Protein AF-A0A7C4YQD6-F1 (afdb_monomer_lite)

Sequence (51 aa):
MQLTRAGVSAGCLSIPVRYVHSPSEMVDYSDVQNSVKLLTALLRVKIDLGK

Secondary structure (DSSP, 8-state):
---S-TTS--------EESTTSSS-EE-HHHHHHHHHHHHHHHHSPPP---

Structure (mmCIF, N/CA/C/O backbone):
data_AF-A0A7C4YQD6-F1
#
_entry.id   AF-A0A7C4YQD6-F1
#
loop_
_atom_site.group_PDB
_atom_site.id
_atom_site.type_symbol
_atom_site.label_atom_id
_atom_site.label_alt_id
_atom_site.label_comp_id
_atom_site.label_asym_id
_atom_site.label_entity_id
_atom_site.label_seq_id
_atom_site.pdbx_PDB_ins_code
_atom_site.Cartn_x
_atom_site.Cartn_y
_atom_site.Cartn_z
_atom_site.occupancy
_atom_site.B_iso_or_equiv
_atom_site.auth_seq_id
_atom_site.auth_comp_id
_atom_site.auth_asym_id
_atom_site.auth_atom_id
_atom_site.pdbx_PDB_model_num
ATOM 1 N N . MET A 1 1 ? 4.130 11.360 8.044 1.00 76.69 1 MET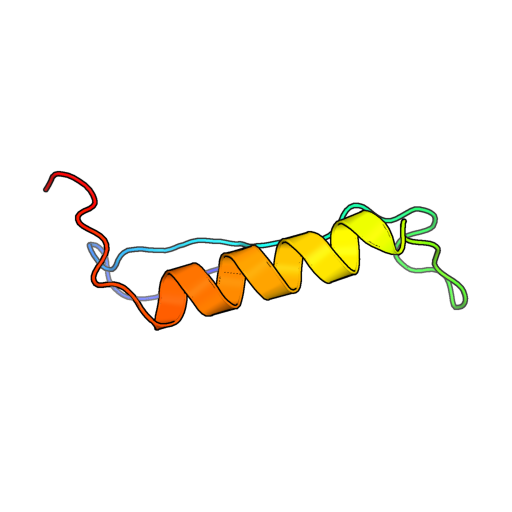 A N 1
ATOM 2 C CA . MET A 1 1 ? 3.982 10.451 9.203 1.00 76.69 1 MET A CA 1
ATOM 3 C C . MET A 1 1 ? 2.694 10.828 9.917 1.00 76.69 1 MET A C 1
ATOM 5 O O . MET A 1 1 ? 2.419 12.019 10.005 1.00 76.69 1 MET A O 1
ATOM 9 N N . GLN A 1 2 ? 1.874 9.871 10.357 1.00 82.56 2 GLN A N 1
ATOM 10 C CA . GLN A 1 2 ? 0.726 10.208 11.200 1.00 82.56 2 GLN A CA 1
ATOM 11 C C . GLN A 1 2 ? 1.258 10.696 12.554 1.00 82.56 2 GLN A C 1
ATOM 13 O O . GLN A 1 2 ? 1.835 9.919 13.304 1.00 82.56 2 GLN A O 1
ATOM 18 N N . LEU A 1 3 ? 1.118 11.997 12.816 1.00 78.12 3 LEU A N 1
ATOM 19 C CA . LEU A 1 3 ? 1.741 12.704 13.946 1.00 78.12 3 LEU A CA 1
ATOM 20 C C . LEU A 1 3 ? 0.708 13.217 14.966 1.00 78.12 3 LEU A C 1
ATOM 22 O O . LEU A 1 3 ? 1.026 14.023 15.836 1.00 78.12 3 LEU A O 1
ATOM 26 N N . THR A 1 4 ? -0.551 12.791 14.852 1.00 77.56 4 THR A N 1
ATOM 27 C CA . THR A 1 4 ? -1.652 13.260 15.702 1.00 77.56 4 THR A CA 1
ATOM 28 C C . THR A 1 4 ? -1.853 12.373 16.933 1.00 77.56 4 THR A C 1
ATOM 30 O O . THR A 1 4 ? -1.618 11.172 16.864 1.00 77.56 4 THR A O 1
ATOM 33 N N . ARG A 1 5 ? -2.332 12.996 18.023 1.00 74.12 5 ARG A N 1
ATOM 34 C CA . ARG A 1 5 ? -2.857 12.466 19.306 1.00 74.12 5 ARG A CA 1
ATOM 35 C C . ARG A 1 5 ? -2.711 10.949 19.542 1.00 74.12 5 ARG A C 1
ATOM 37 O O . ARG A 1 5 ? -3.323 10.135 18.854 1.00 74.12 5 ARG A O 1
ATOM 44 N N . ALA A 1 6 ? -1.966 10.590 20.591 1.00 80.31 6 ALA A N 1
ATOM 45 C CA . ALA A 1 6 ? -1.781 9.205 21.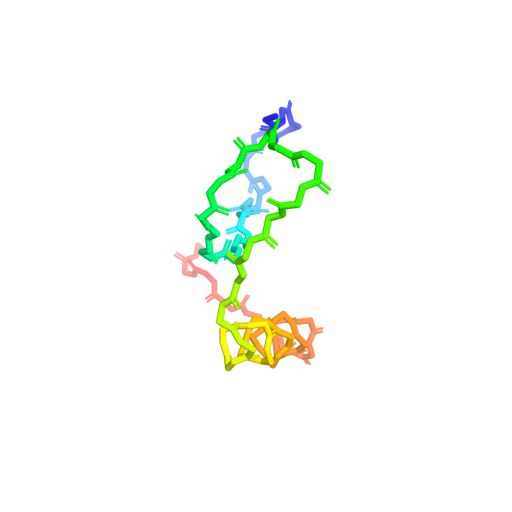016 1.00 80.31 6 ALA A CA 1
ATOM 46 C C . ALA A 1 6 ? -3.125 8.484 21.235 1.00 80.31 6 ALA A C 1
ATOM 48 O O . ALA A 1 6 ? -4.074 9.062 21.764 1.00 80.31 6 ALA A O 1
ATOM 49 N N . GLY A 1 7 ? -3.188 7.214 20.830 1.00 80.00 7 GLY A N 1
ATOM 50 C CA . GLY A 1 7 ? -4.354 6.347 21.027 1.00 80.00 7 GLY A CA 1
ATOM 51 C C . GLY A 1 7 ? -5.310 6.248 19.835 1.00 80.00 7 GLY A C 1
ATOM 52 O O . GLY A 1 7 ? -6.065 5.278 19.775 1.00 80.00 7 GLY A O 1
ATOM 53 N N . VAL A 1 8 ? -5.243 7.162 18.859 1.00 84.38 8 VAL A N 1
ATOM 54 C CA . VAL A 1 8 ? -6.046 7.072 17.627 1.00 84.38 8 VAL A CA 1
ATOM 55 C C . VAL A 1 8 ? -5.4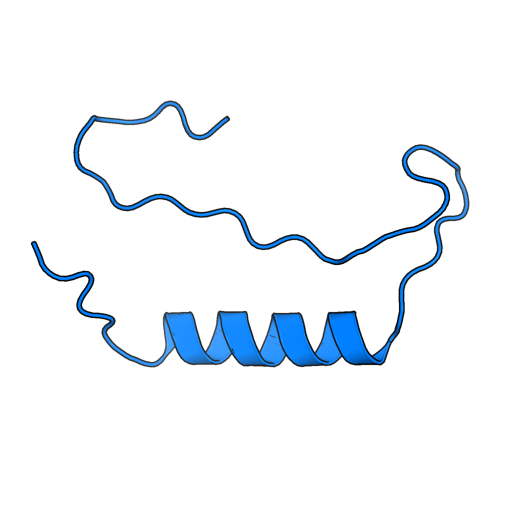67 5.999 16.705 1.00 84.38 8 VAL A C 1
ATOM 57 O O . VAL A 1 8 ? -4.286 6.043 16.361 1.00 84.38 8 VAL A O 1
ATOM 60 N N . SER A 1 9 ? -6.297 5.034 16.304 1.00 84.56 9 SER A N 1
ATOM 61 C CA . SER A 1 9 ? -5.895 3.975 15.376 1.00 84.56 9 SER A CA 1
ATOM 62 C C . SER A 1 9 ? -5.441 4.562 14.040 1.00 84.56 9 SER A C 1
ATOM 64 O O . SER A 1 9 ? -6.088 5.435 13.466 1.00 84.56 9 SER A O 1
ATOM 66 N N . ALA A 1 10 ? -4.290 4.085 13.587 1.00 88.19 10 ALA A N 1
ATOM 67 C CA . ALA A 1 10 ? -3.477 4.649 12.525 1.00 88.19 10 ALA A CA 1
ATOM 68 C C . ALA A 1 10 ? -3.091 3.541 11.555 1.00 88.19 10 ALA A C 1
ATOM 70 O O . ALA A 1 10 ? -2.720 2.457 12.004 1.00 88.19 10 ALA A O 1
ATOM 71 N N . GLY A 1 11 ? -3.105 3.804 10.255 1.00 87.50 11 GLY A N 1
ATOM 72 C CA . GLY A 1 11 ? -2.668 2.819 9.274 1.00 87.50 11 GLY A CA 1
ATOM 73 C C . GLY A 1 11 ? -2.292 3.461 7.952 1.00 87.50 11 GLY A C 1
ATOM 74 O O . GLY A 1 11 ? -2.789 4.529 7.602 1.00 87.50 11 GLY A O 1
ATOM 75 N N . CYS A 1 12 ? -1.403 2.799 7.222 1.00 93.00 12 CYS A N 1
ATOM 76 C CA . CYS A 1 12 ? -1.066 3.151 5.852 1.00 93.00 12 CYS A CA 1
ATOM 77 C C . CYS A 1 12 ? -1.482 1.993 4.946 1.00 93.00 12 CYS A C 1
ATOM 79 O O . CYS A 1 12 ? -1.179 0.840 5.251 1.00 93.00 12 CYS A O 1
ATOM 81 N N . LEU A 1 13 ? -2.154 2.309 3.841 1.00 95.56 13 LEU A N 1
ATOM 82 C CA . LEU A 1 13 ? -2.385 1.384 2.741 1.00 95.56 13 LEU A CA 1
ATOM 83 C C . LEU A 1 13 ? -1.594 1.893 1.539 1.00 95.56 13 LEU A C 1
ATOM 85 O O . LEU A 1 13 ? -1.898 2.959 1.007 1.00 95.56 13 LEU A O 1
ATOM 89 N N . SER A 1 14 ? -0.583 1.140 1.125 1.00 96.06 14 SER A N 1
ATOM 90 C CA . SER A 1 14 ? 0.224 1.429 -0.058 1.00 96.06 14 SER A CA 1
ATOM 91 C C . SER A 1 14 ? 0.041 0.343 -1.115 1.00 96.06 14 SER A C 1
ATOM 93 O O . SER A 1 14 ? -0.298 -0.798 -0.802 1.00 96.06 14 SER A O 1
ATOM 95 N N . ILE A 1 15 ? 0.265 0.717 -2.373 1.00 97.75 15 ILE A N 1
ATOM 96 C CA . ILE A 1 15 ? 0.249 -0.193 -3.521 1.00 97.75 15 ILE A CA 1
ATOM 97 C C . ILE A 1 15 ? 1.711 -0.447 -3.915 1.00 97.75 15 ILE A C 1
ATOM 99 O O . ILE A 1 15 ? 2.462 0.526 -4.040 1.00 97.75 15 ILE A O 1
ATOM 103 N N . PRO A 1 16 ? 2.148 -1.708 -4.086 1.00 97.25 16 PRO A N 1
ATOM 104 C CA . PRO A 1 16 ? 3.488 -2.013 -4.573 1.00 97.25 16 PRO A CA 1
ATOM 105 C C . PRO A 1 16 ? 3.753 -1.353 -5.929 1.00 97.25 16 PRO A C 1
ATOM 107 O O . PRO A 1 16 ? 2.940 -1.436 -6.848 1.00 97.25 16 PRO A O 1
ATOM 110 N N . VAL A 1 17 ? 4.910 -0.706 -6.057 1.00 97.81 17 VAL A N 1
ATOM 111 C CA . VAL A 1 17 ? 5.270 0.078 -7.242 1.00 97.81 17 VAL A CA 1
ATOM 112 C C . VAL A 1 17 ? 6.732 -0.139 -7.620 1.00 97.81 17 VAL A C 1
ATOM 114 O O . VAL A 1 17 ? 7.596 -0.309 -6.756 1.00 97.81 17 VAL A O 1
ATOM 117 N N . ARG A 1 18 ? 7.020 -0.130 -8.923 1.00 98.00 18 ARG A N 1
ATOM 118 C CA . ARG A 1 18 ? 8.377 -0.067 -9.482 1.00 98.00 18 ARG A CA 1
ATOM 119 C C . ARG A 1 18 ? 8.662 1.334 -10.012 1.00 98.00 18 ARG A C 1
ATOM 121 O O . ARG A 1 18 ? 7.769 1.985 -10.546 1.00 98.00 18 ARG A O 1
ATOM 128 N N . TYR A 1 19 ? 9.933 1.732 -9.930 1.00 97.38 19 TYR A N 1
ATOM 129 C CA . TYR A 1 19 ? 10.438 3.037 -10.379 1.00 97.38 19 TYR A CA 1
ATOM 130 C C . TYR A 1 19 ? 9.882 4.229 -9.593 1.00 97.38 19 TYR A C 1
ATOM 132 O O . TYR A 1 19 ? 9.665 5.292 -10.164 1.00 97.38 19 TYR A O 1
ATOM 140 N N . VAL A 1 20 ? 9.689 4.063 -8.279 1.00 96.44 20 VAL A N 1
ATOM 141 C CA . VAL A 1 20 ? 9.251 5.154 -7.397 1.00 96.44 20 VAL A CA 1
ATOM 142 C C . VAL A 1 20 ? 10.120 6.402 -7.595 1.00 96.44 20 VAL A C 1
ATOM 144 O O . VAL A 1 20 ? 11.347 6.299 -7.674 1.00 96.44 20 VAL A O 1
ATOM 147 N N . HIS A 1 21 ? 9.482 7.568 -7.692 1.00 96.75 21 HIS A N 1
ATOM 148 C CA . HIS A 1 21 ? 10.091 8.869 -8.000 1.00 96.75 21 HIS A CA 1
ATOM 149 C C . HIS A 1 21 ? 10.561 9.064 -9.451 1.00 96.75 21 HIS A C 1
ATOM 151 O O . HIS A 1 21 ? 11.308 10.003 -9.731 1.00 96.75 21 HIS A O 1
ATOM 157 N N . SER A 1 22 ? 10.110 8.228 -10.386 1.00 97.69 22 SER A N 1
ATOM 158 C CA . SER A 1 22 ? 10.323 8.444 -11.825 1.00 97.69 22 SER A CA 1
ATOM 159 C C . SER A 1 22 ? 9.076 9.061 -12.477 1.00 97.69 22 SER A C 1
ATOM 161 O O . SER A 1 22 ? 7.967 8.803 -12.018 1.00 97.69 22 SER A O 1
ATOM 163 N N . PRO A 1 23 ? 9.197 9.822 -13.587 1.00 97.25 23 PRO A N 1
ATOM 164 C CA . PRO A 1 23 ? 8.032 10.351 -14.315 1.00 97.25 23 PRO A CA 1
ATOM 165 C C . PRO A 1 23 ? 7.071 9.272 -14.835 1.00 97.25 23 PRO A C 1
ATOM 167 O O . PRO A 1 23 ? 5.921 9.557 -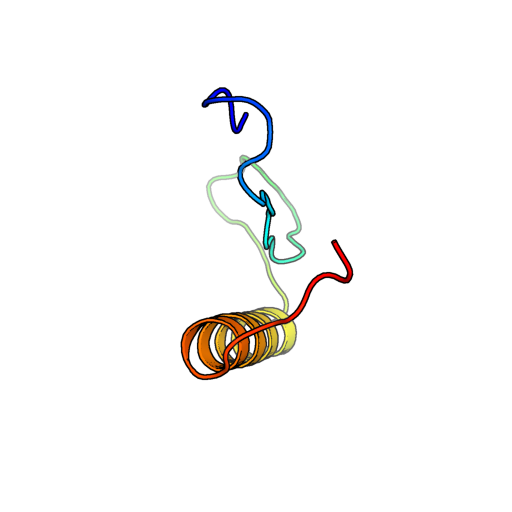15.158 1.00 97.25 23 PRO A O 1
ATOM 170 N N . SER A 1 24 ? 7.551 8.035 -14.959 1.00 96.69 24 SER A N 1
ATOM 171 C CA . SER A 1 24 ? 6.749 6.867 -15.301 1.00 96.69 24 SER A CA 1
ATOM 172 C C . SER A 1 24 ? 7.009 5.771 -14.276 1.00 96.69 24 SER A C 1
ATOM 174 O O . SER A 1 24 ? 8.113 5.235 -14.200 1.00 96.69 24 SER A O 1
ATOM 176 N N . GLU A 1 25 ? 5.979 5.453 -13.499 1.00 97.94 25 GLU A N 1
ATOM 177 C CA . GLU A 1 25 ? 5.983 4.385 -12.500 1.00 97.94 25 GLU A CA 1
ATOM 178 C C . GLU A 1 25 ? 5.101 3.223 -12.974 1.00 97.94 25 GLU A C 1
ATOM 180 O O . GLU A 1 25 ? 4.234 3.393 -13.835 1.00 97.94 25 GLU A O 1
ATOM 185 N N . MET A 1 26 ? 5.321 2.027 -12.429 1.00 98.31 26 MET A N 1
ATOM 186 C CA . MET A 1 26 ? 4.580 0.827 -12.824 1.00 98.31 26 MET A CA 1
ATOM 187 C C . MET A 1 26 ? 4.040 0.092 -11.603 1.00 98.31 26 MET A C 1
ATOM 189 O O . MET A 1 26 ? 4.783 -0.203 -10.668 1.00 98.31 26 MET A O 1
ATOM 193 N N . VAL A 1 27 ? 2.757 -0.248 -11.649 1.00 98.06 27 VAL A N 1
ATOM 194 C CA . VAL A 1 27 ? 2.038 -1.010 -10.622 1.00 98.06 27 VAL A CA 1
ATOM 195 C C . VAL A 1 27 ? 1.361 -2.219 -11.259 1.00 98.06 27 VAL A C 1
ATOM 197 O O . VAL A 1 27 ? 1.065 -2.203 -12.456 1.00 98.06 27 VAL A O 1
ATOM 200 N N . ASP A 1 28 ? 1.092 -3.254 -10.468 1.00 98.38 28 ASP A N 1
ATOM 201 C CA . ASP A 1 28 ? 0.204 -4.331 -10.901 1.00 98.38 28 ASP A CA 1
ATOM 202 C C . ASP A 1 28 ? -1.252 -3.853 -10.807 1.00 98.38 28 ASP A C 1
ATOM 204 O O . ASP A 1 28 ? -1.700 -3.340 -9.778 1.00 98.38 28 ASP A O 1
ATOM 208 N N . TYR A 1 29 ? -2.012 -4.004 -11.891 1.00 98.38 29 TYR A N 1
ATOM 209 C CA . TYR A 1 29 ? -3.406 -3.566 -11.921 1.00 98.38 29 TYR A CA 1
ATOM 210 C C . TYR A 1 29 ? -4.279 -4.312 -10.900 1.00 98.38 29 TYR A C 1
ATOM 212 O O . TYR A 1 29 ? -5.199 -3.729 -10.320 1.00 98.38 29 TYR A O 1
ATOM 220 N N . SER A 1 30 ? -3.979 -5.584 -10.636 1.00 98.56 30 SER A N 1
ATOM 221 C CA . SER A 1 30 ? -4.698 -6.383 -9.646 1.00 98.56 30 SER A CA 1
ATOM 222 C C . SER A 1 30 ? -4.456 -5.884 -8.218 1.00 98.56 30 SER A C 1
ATOM 224 O O . SER A 1 30 ? -5.407 -5.835 -7.433 1.00 98.56 30 SER A O 1
ATOM 226 N N . ASP A 1 31 ? -3.246 -5.413 -7.901 1.00 98.38 31 ASP A N 1
ATOM 227 C CA . ASP A 1 31 ? -2.939 -4.800 -6.605 1.00 98.38 31 ASP A CA 1
ATOM 228 C C . ASP A 1 31 ? -3.751 -3.518 -6.407 1.00 98.38 31 ASP A C 1
ATOM 230 O O . ASP A 1 31 ? -4.387 -3.354 -5.367 1.00 98.38 31 ASP A O 1
ATOM 234 N N . VAL A 1 32 ? -3.849 -2.662 -7.433 1.00 98.25 32 VAL A N 1
ATOM 235 C CA . VAL A 1 32 ? -4.699 -1.456 -7.388 1.00 98.25 32 VAL A CA 1
ATOM 236 C C . VAL A 1 32 ? -6.152 -1.826 -7.082 1.00 98.25 32 VAL A C 1
ATOM 238 O O . VAL A 1 32 ? -6.766 -1.274 -6.163 1.00 98.25 32 VAL A O 1
ATOM 241 N N . GLN A 1 33 ? -6.714 -2.783 -7.823 1.00 98.62 33 GLN A N 1
ATOM 242 C CA . GLN A 1 33 ? -8.100 -3.211 -7.630 1.00 98.62 33 GLN A CA 1
ATOM 243 C C . GLN A 1 33 ? -8.335 -3.806 -6.236 1.00 98.62 33 GLN A C 1
ATOM 245 O O . GLN A 1 33 ? -9.370 -3.545 -5.615 1.00 98.62 33 GLN A O 1
ATOM 250 N N . ASN A 1 34 ? -7.396 -4.599 -5.725 1.00 98.38 34 ASN A N 1
ATOM 251 C CA . ASN A 1 34 ? -7.513 -5.214 -4.408 1.00 98.38 34 ASN A CA 1
ATOM 252 C C . ASN A 1 34 ? -7.332 -4.195 -3.275 1.00 98.38 34 ASN A C 1
ATOM 254 O O . ASN A 1 34 ? -8.072 -4.266 -2.292 1.00 98.38 34 ASN A O 1
ATOM 258 N N . SER A 1 35 ? -6.469 -3.188 -3.432 1.00 98.31 35 SER A N 1
ATOM 259 C CA . SER A 1 35 ? -6.373 -2.063 -2.495 1.00 98.31 35 SER A CA 1
ATOM 260 C C . SER A 1 35 ? -7.679 -1.268 -2.420 1.00 98.31 35 SER A C 1
ATOM 262 O O . SER A 1 35 ? -8.120 -0.929 -1.321 1.00 98.31 35 SER A O 1
ATOM 264 N N . VAL A 1 36 ? -8.361 -1.037 -3.550 1.00 97.94 36 VAL A N 1
ATOM 265 C CA . VAL A 1 36 ? -9.689 -0.391 -3.566 1.00 97.94 36 VAL A CA 1
ATOM 266 C C . VAL A 1 36 ? -10.726 -1.230 -2.818 1.00 97.94 36 VAL A C 1
ATOM 268 O O . VAL A 1 36 ? -11.480 -0.689 -2.002 1.00 97.94 36 VAL A O 1
ATOM 271 N N . LYS A 1 37 ? -10.763 -2.550 -3.053 1.00 97.50 37 LYS A N 1
ATOM 272 C CA . LYS A 1 37 ? -11.667 -3.464 -2.332 1.00 97.50 37 LYS A CA 1
ATOM 273 C C . LYS A 1 37 ? -11.400 -3.429 -0.828 1.00 97.50 37 LYS A C 1
ATOM 275 O O . LYS A 1 37 ? -12.348 -3.287 -0.058 1.00 97.50 37 LYS A O 1
ATOM 280 N N . LEU A 1 38 ? -10.132 -3.510 -0.423 1.00 96.00 38 LEU A N 1
ATOM 281 C CA . LEU A 1 38 ? -9.719 -3.488 0.978 1.00 96.00 38 LEU A CA 1
ATOM 282 C C . LEU A 1 38 ? -10.129 -2.181 1.661 1.00 96.00 38 LEU A C 1
ATOM 284 O O . LEU A 1 38 ? -10.792 -2.223 2.695 1.00 96.00 38 LEU A O 1
ATOM 288 N N . LEU A 1 39 ? -9.803 -1.029 1.066 1.00 96.38 39 LEU A N 1
ATOM 289 C CA . LEU A 1 39 ? -10.161 0.278 1.622 1.00 96.38 39 LEU A CA 1
ATOM 290 C C . LEU A 1 39 ? -11.679 0.439 1.737 1.00 96.38 39 LEU A C 1
ATOM 292 O O . LEU A 1 39 ? -12.190 0.888 2.759 1.00 96.38 39 LEU A O 1
ATOM 296 N N . THR A 1 40 ? -12.416 0.031 0.708 1.00 97.31 40 THR A N 1
ATOM 297 C CA . THR A 1 40 ? -13.877 0.140 0.707 1.00 97.31 40 THR A CA 1
ATOM 298 C C . THR A 1 40 ? -14.509 -0.768 1.763 1.00 97.31 40 THR A C 1
ATOM 300 O O . THR A 1 40 ? -15.451 -0.354 2.436 1.00 97.31 40 THR A O 1
ATOM 303 N N . ALA A 1 41 ? -14.001 -1.990 1.942 1.00 95.06 41 ALA A N 1
ATOM 304 C CA . ALA A 1 41 ? -14.453 -2.886 3.004 1.00 95.06 41 ALA A CA 1
ATOM 305 C C . ALA A 1 41 ? -14.165 -2.297 4.395 1.00 95.06 41 ALA A C 1
ATOM 307 O O . ALA A 1 41 ? -15.049 -2.307 5.252 1.00 95.06 41 ALA A O 1
ATOM 308 N N . LEU A 1 42 ? -12.976 -1.710 4.576 1.00 93.38 42 LEU A N 1
ATOM 309 C CA . LEU A 1 42 ? -12.541 -1.062 5.815 1.00 93.38 42 LEU A CA 1
ATOM 310 C C . LEU A 1 42 ? -13.479 0.083 6.220 1.00 93.38 42 LEU A C 1
ATOM 312 O O . LEU A 1 42 ? -13.832 0.213 7.386 1.00 93.38 42 LEU A O 1
ATOM 316 N N . LEU A 1 43 ? -13.938 0.878 5.252 1.00 93.25 43 LEU A N 1
ATOM 317 C CA . LEU A 1 43 ? -14.846 2.003 5.499 1.00 93.25 43 LEU A CA 1
ATOM 318 C C . LEU A 1 43 ? -16.310 1.591 5.718 1.00 93.25 43 LEU A C 1
ATOM 320 O O . LEU A 1 43 ? -17.075 2.350 6.309 1.00 93.25 43 LEU A O 1
ATOM 324 N N . ARG A 1 44 ? -16.729 0.424 5.216 1.00 95.88 44 ARG A N 1
ATOM 325 C CA . ARG A 1 44 ? -18.130 -0.033 5.280 1.00 95.88 44 ARG A CA 1
ATOM 326 C C . ARG A 1 44 ? -18.462 -0.821 6.537 1.00 95.88 44 ARG A C 1
ATOM 328 O O . ARG A 1 44 ? -19.628 -0.888 6.915 1.00 95.88 44 ARG A O 1
ATOM 335 N N . VAL A 1 45 ? -17.468 -1.450 7.153 1.00 90.88 45 VAL A N 1
ATOM 336 C CA . VAL A 1 45 ? -17.660 -2.325 8.309 1.00 90.88 45 VAL A CA 1
ATOM 337 C C . VAL A 1 45 ? -16.985 -1.698 9.517 1.00 90.88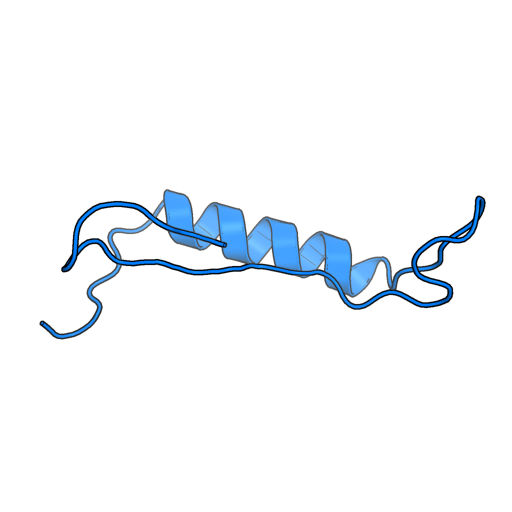 45 VAL A C 1
ATOM 339 O O . VAL A 1 45 ? -15.859 -1.217 9.428 1.00 90.88 45 VAL A O 1
ATOM 342 N N . LYS A 1 46 ? -17.657 -1.716 10.672 1.00 87.88 46 LYS A N 1
ATOM 343 C CA . LYS A 1 46 ? -17.002 -1.356 11.930 1.00 87.88 46 LYS A CA 1
ATOM 344 C C . LYS A 1 46 ? -15.935 -2.406 12.230 1.00 87.88 46 LYS A C 1
ATOM 346 O 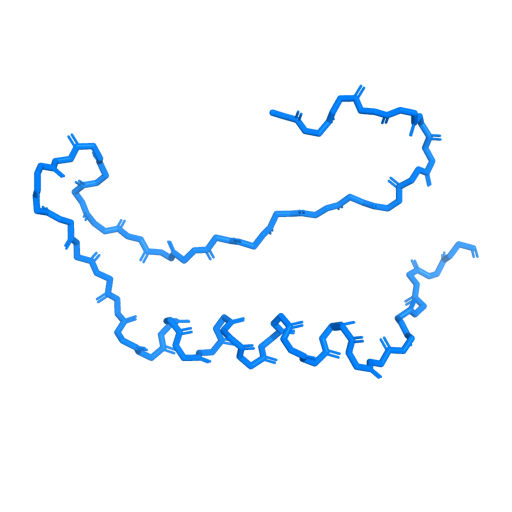O . LYS A 1 46 ? -16.262 -3.569 12.447 1.00 87.88 46 LYS A O 1
ATOM 351 N N . ILE A 1 47 ? -14.677 -1.986 12.252 1.00 86.12 47 ILE A N 1
ATOM 352 C CA . ILE A 1 47 ? -13.558 -2.857 12.602 1.00 86.12 47 ILE A CA 1
ATOM 353 C C . ILE A 1 47 ? -13.311 -2.749 14.098 1.00 86.12 47 ILE A C 1
ATOM 355 O O . ILE A 1 47 ? -13.117 -1.653 14.625 1.00 86.12 47 ILE A O 1
ATOM 359 N N . ASP A 1 48 ? -13.313 -3.898 14.763 1.00 87.06 48 ASP A N 1
ATOM 360 C CA . ASP A 1 48 ? -12.776 -4.032 16.106 1.00 87.06 48 ASP A CA 1
ATOM 361 C C . ASP A 1 48 ? -11.289 -4.387 16.011 1.00 87.06 48 ASP A C 1
ATOM 363 O O . ASP A 1 48 ? -10.902 -5.330 15.322 1.00 87.06 48 ASP A O 1
ATOM 367 N N . LEU A 1 49 ? -10.455 -3.580 16.660 1.00 82.19 49 LEU A N 1
ATOM 368 C CA . LEU A 1 49 ? -9.001 -3.736 16.675 1.00 82.19 49 LEU A CA 1
ATOM 369 C C . LEU A 1 49 ? -8.503 -4.341 17.999 1.00 82.19 49 LEU A C 1
ATOM 371 O O . LEU A 1 49 ? -7.295 -4.354 18.228 1.00 82.19 49 LEU A O 1
ATOM 375 N N . GLY A 1 50 ? -9.406 -4.841 18.856 1.00 74.62 50 GLY A N 1
ATOM 376 C CA . GLY A 1 50 ? -9.056 -5.587 20.066 1.00 74.62 50 GLY A CA 1
ATOM 377 C C . GLY A 1 50 ? -8.418 -4.732 21.162 1.00 74.62 50 GLY A C 1
ATOM 378 O O . GLY A 1 50 ? -7.429 -5.151 21.763 1.00 74.62 50 GLY A O 1
ATOM 379 N N . LYS A 1 51 ? -8.959 -3.533 21.402 1.00 60.19 51 LYS A N 1
ATOM 380 C CA . LYS A 1 51 ? -8.605 -2.688 22.552 1.00 60.19 51 LYS A CA 1
ATOM 381 C C . LYS A 1 51 ? -9.758 -2.586 23.533 1.00 60.19 51 LYS A C 1
ATOM 383 O O . LYS A 1 51 ? -10.895 -2.387 23.054 1.00 60.19 51 LYS A O 1
#

Radius of gyration: 14.66 Å; chains: 1; bounding box: 29×20×38 Å

Foldseek 3Di:
DPPDDPPDDDDDDDFDWPPPPDPDIDGDPVSVVVSVVVVVVPVPDDDDPPD

pLDDT: mean 91.47, std 8.7, range [60.19, 98.62]